Protein AF-A0A4Q3UT88-F1 (afdb_monomer)

Secondary structure (DSSP, 8-state):
------------------PPPP-TT-EEEEE--S--TTS--SEEEEEE-S-HHHHH-TT-----EEE--S---TT-TT-------TT--

Radius of gyration: 18.98 Å; Cα contacts (8 Å, |Δi|>4): 94; chains: 1; bounding box: 35×31×64 Å

pLDDT: mean 82.94, std 18.23, range [38.72, 97.88]

Nearest PDB structures (foldseek):
  9g2a-assembly1_B  TM=8.974E-01  e=1.707E-03  Staphylococcus aureus subsp. aureus N315
  4mzp-assembly3_E  TM=9.027E-01  e=2.516E-03  Staphylococcus aureus subsp. aureus N315
  4mzm-assembly2_C  TM=9.221E-01  e=3.708E-03  Staphylococcus aureus subsp. aureus N315
  1ne8-assembly1_A-2  TM=8.805E-01  e=4.220E-03  Bacillus subtilis
  6l29-assembly1_B  TM=9.775E-01  e=3.476E-03  Mycobacterium tuberculosis

Solvent-accessible surface area (backbone atoms only — not comparable to full-atom values): 6121 Å² total; per-residue (Å²): 137,82,84,81,78,78,78,75,75,76,74,74,82,80,73,83,62,85,66,78,80,62,45,54,75,43,53,45,83,40,74,32,71,86,61,62,90,88,49,73,60,48,80,37,44,25,35,31,70,39,55,48,70,61,49,64,38,90,89,45,96,66,80,52,63,45,82,52,69,100,70,84,57,89,87,40,90,89,55,78,91,75,81,90,55,88,83,69,98

Foldseek 3Di:
DDDDDDPPPPDDPPDPPVPPQDAAQAKDWDAAPPDDDPDDHGTFIWGFHDHSVQSPPPVRPDTDTHTDDPDDDPPDPPDDDDDDDPRRD

Sequence (89 aa):
MLSSPSRRRRRSLCAMRARIPLRRGQIHWVDWAPGRGSEQTGRRPALIIQTDEANAEEGYGLTIVATVSGHGHADVPSHIAVAPSRLNG

Structure (mmCIF, N/CA/C/O backbone):
data_AF-A0A4Q3UT88-F1
#
_entry.id   AF-A0A4Q3UT88-F1
#
loop_
_atom_site.group_PDB
_atom_site.id
_atom_site.type_symbol
_atom_site.label_atom_id
_atom_site.label_alt_id
_atom_site.label_comp_id
_atom_site.label_asym_id
_atom_site.label_entity_id
_atom_site.label_seq_id
_atom_site.pdbx_PDB_ins_code
_atom_site.Cartn_x
_atom_site.Cartn_y
_atom_site.Cartn_z
_atom_site.occupancy
_atom_site.B_iso_or_equiv
_atom_site.auth_seq_id
_atom_site.auth_comp_id
_atom_site.auth_asym_id
_atom_site.auth_atom_id
_atom_site.pdbx_PDB_model_num
ATOM 1 N N . MET A 1 1 ? -6.666 17.902 49.731 1.00 38.72 1 MET A N 1
ATOM 2 C CA . MET A 1 1 ? -7.881 17.212 49.255 1.00 38.72 1 MET A CA 1
ATOM 3 C C . MET A 1 1 ? -8.179 17.686 47.841 1.00 38.72 1 MET A C 1
ATOM 5 O O . MET A 1 1 ? -8.374 18.875 47.653 1.00 38.72 1 ME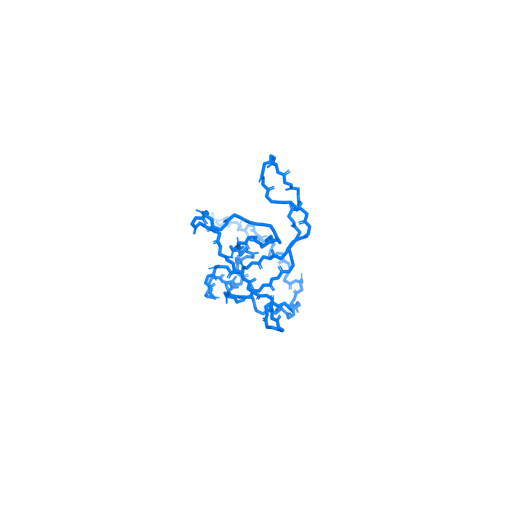T A O 1
ATOM 9 N N . LEU A 1 2 ? -8.157 16.732 46.903 1.00 44.28 2 LEU A N 1
ATOM 10 C CA . LEU A 1 2 ? -8.716 16.744 45.541 1.00 44.28 2 LEU A CA 1
ATOM 11 C C . LEU A 1 2 ? -8.101 17.725 44.525 1.00 44.28 2 LEU A C 1
ATOM 13 O O . LEU A 1 2 ? -8.569 18.835 44.297 1.00 44.28 2 LEU A O 1
ATOM 17 N N . SER A 1 3 ? -7.063 17.224 43.854 1.00 42.28 3 SER A N 1
ATOM 18 C CA . SER A 1 3 ? -6.583 17.679 42.553 1.00 42.28 3 SER A CA 1
ATOM 19 C C . SER A 1 3 ? -7.673 17.515 41.485 1.00 42.28 3 SER A C 1
ATOM 21 O O . SER A 1 3 ? -8.170 16.416 41.242 1.00 42.28 3 SER A O 1
ATOM 23 N N . SER A 1 4 ? -8.028 18.611 40.817 1.00 50.22 4 SER A N 1
ATOM 24 C CA . SER A 1 4 ? -8.884 18.604 39.629 1.00 50.22 4 SER A CA 1
ATOM 25 C C . SER A 1 4 ? -8.148 17.950 38.455 1.00 50.22 4 SER A C 1
ATOM 27 O O . SER A 1 4 ? -7.113 18.479 38.038 1.00 50.22 4 SER A O 1
ATOM 29 N N . PRO A 1 5 ? -8.645 16.856 37.850 1.00 50.91 5 PRO A N 1
ATOM 30 C CA . PRO A 1 5 ? -8.097 16.405 36.588 1.00 50.91 5 PRO A CA 1
ATOM 31 C C . PRO A 1 5 ? -8.611 17.346 35.500 1.00 50.91 5 PRO A C 1
ATOM 33 O O . PRO A 1 5 ? -9.813 17.444 35.235 1.00 50.91 5 PRO A O 1
ATOM 36 N N . SER A 1 6 ? -7.684 18.070 34.876 1.00 51.66 6 SER A N 1
ATOM 37 C CA . SER A 1 6 ? -7.954 18.861 33.686 1.00 51.66 6 SER A CA 1
ATOM 38 C C . SER A 1 6 ? -8.579 17.950 32.628 1.00 51.66 6 SER A C 1
ATOM 40 O O . SER A 1 6 ? -7.987 16.974 32.164 1.00 51.66 6 SER A O 1
ATOM 42 N N . ARG A 1 7 ? -9.835 18.246 32.274 1.00 54.41 7 ARG A N 1
ATOM 43 C CA . ARG A 1 7 ? -10.557 17.613 31.168 1.00 54.41 7 ARG A CA 1
ATOM 44 C C . ARG A 1 7 ? -9.703 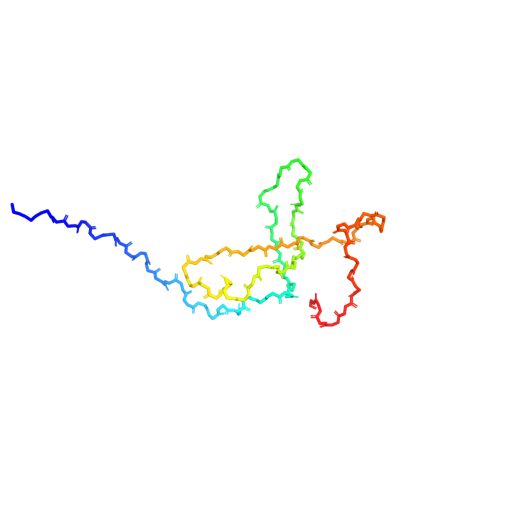17.747 29.909 1.00 54.41 7 ARG A C 1
ATOM 46 O O . ARG A 1 7 ? -9.722 18.791 29.254 1.00 54.41 7 ARG A O 1
ATOM 53 N N . ARG A 1 8 ? -8.979 16.682 29.541 1.00 58.12 8 ARG A N 1
ATOM 54 C CA . ARG A 1 8 ? -8.478 16.506 28.176 1.00 58.12 8 ARG A CA 1
ATOM 55 C C . ARG A 1 8 ? -9.692 16.635 27.271 1.00 58.12 8 ARG A C 1
ATOM 57 O O . ARG A 1 8 ? -10.576 15.779 27.276 1.00 58.12 8 ARG A O 1
ATOM 64 N N . ARG A 1 9 ? -9.757 17.753 26.548 1.00 52.06 9 ARG A N 1
ATOM 65 C CA . ARG A 1 9 ? -10.731 17.998 25.491 1.00 52.06 9 ARG A CA 1
ATOM 66 C C . ARG A 1 9 ? -10.650 16.811 24.537 1.00 52.06 9 ARG A C 1
ATOM 68 O O . ARG A 1 9 ? -9.709 16.719 23.752 1.00 52.06 9 ARG A O 1
ATOM 75 N N . ARG A 1 10 ? -11.616 15.892 24.633 1.00 52.66 10 ARG A N 1
ATOM 76 C CA . ARG A 1 10 ? -11.914 14.936 23.569 1.00 52.66 10 ARG A CA 1
ATOM 77 C C . ARG A 1 10 ? -12.173 15.788 22.334 1.00 52.66 10 ARG A C 1
ATOM 79 O O . ARG A 1 10 ? -13.193 16.473 22.261 1.00 52.66 10 ARG A O 1
ATOM 86 N N . ARG A 1 11 ? -11.190 15.855 21.434 1.00 52.31 11 ARG A N 1
ATOM 87 C CA . ARG A 1 11 ? -11.387 16.467 20.125 1.00 52.31 11 ARG A CA 1
ATOM 88 C C . ARG A 1 11 ? -12.553 15.722 19.483 1.00 52.31 11 ARG A C 1
ATOM 90 O O . ARG A 1 11 ? -12.570 14.497 19.450 1.00 52.31 11 ARG A O 1
ATOM 97 N N . SER A 1 12 ? -13.550 16.512 19.112 1.00 45.50 12 SER A N 1
ATOM 98 C CA . SER A 1 12 ? -14.790 16.106 18.471 1.00 45.50 12 SER A CA 1
ATOM 99 C C . SER A 1 12 ? -14.528 15.083 17.362 1.00 45.50 12 SER A C 1
ATOM 101 O O . SER A 1 12 ? -13.707 15.331 16.481 1.00 45.50 12 SER A O 1
ATOM 103 N N . LEU A 1 13 ? -15.252 13.962 17.411 1.00 50.09 13 LEU A N 1
ATOM 104 C CA . LEU A 1 13 ? -15.325 12.880 16.417 1.00 50.09 13 LEU A CA 1
ATOM 105 C C . LEU A 1 13 ? -16.073 13.328 15.138 1.00 50.09 13 LEU A C 1
ATOM 107 O O . LEU A 1 13 ? -16.837 12.578 14.537 1.00 50.09 13 LEU A O 1
ATOM 111 N N . CYS A 1 14 ? -15.894 14.586 14.740 1.00 41.44 14 CYS A N 1
ATOM 112 C CA . CYS A 1 14 ? -16.355 15.112 13.464 1.00 41.44 14 CYS A CA 1
ATOM 113 C C . CYS A 1 14 ? -15.277 14.724 12.433 1.00 41.44 14 CYS A C 1
ATOM 115 O O . CYS A 1 14 ? -14.167 15.236 12.503 1.00 41.44 14 CYS A O 1
ATOM 117 N N . ALA A 1 15 ? -15.444 13.772 11.518 1.00 47.81 15 ALA A N 1
ATOM 118 C CA . ALA A 1 15 ? -16.650 13.275 10.888 1.00 47.81 15 ALA A CA 1
ATOM 119 C C . ALA A 1 15 ? -16.635 11.744 10.775 1.00 47.81 15 ALA A C 1
ATOM 121 O O . ALA A 1 15 ? -15.695 11.158 10.232 1.00 47.81 15 ALA A O 1
ATOM 122 N N . MET A 1 16 ? -17.739 11.115 11.173 1.00 47.88 16 MET A N 1
ATOM 123 C CA . MET A 1 16 ? -18.130 9.778 10.732 1.00 47.88 16 MET A CA 1
ATOM 124 C C . MET A 1 16 ? -18.505 9.837 9.242 1.00 47.88 16 MET A C 1
ATOM 126 O O . MET A 1 16 ? -19.657 9.685 8.852 1.00 47.88 16 MET A O 1
ATOM 130 N N . ARG A 1 17 ? -17.521 10.108 8.377 1.00 54.12 17 ARG A N 1
ATOM 131 C CA . ARG A 1 17 ? -17.591 9.612 7.004 1.00 54.12 17 ARG A CA 1
ATOM 132 C C . ARG A 1 17 ? -17.632 8.102 7.151 1.00 54.12 17 ARG A C 1
ATOM 134 O O . ARG A 1 17 ? -16.758 7.563 7.826 1.00 54.12 17 ARG A O 1
ATOM 141 N N . ALA A 1 18 ? -18.627 7.447 6.558 1.00 48.25 18 ALA A N 1
ATOM 142 C CA . ALA A 1 18 ? -18.600 6.005 6.371 1.00 48.25 18 ALA A CA 1
ATOM 143 C C . ALA A 1 18 ? -17.283 5.680 5.656 1.00 48.25 18 ALA A C 1
ATOM 145 O O . ALA A 1 18 ? -17.139 5.888 4.451 1.00 48.25 18 ALA A O 1
ATOM 146 N N . ARG A 1 19 ? -16.260 5.323 6.433 1.00 66.06 19 ARG A N 1
ATOM 147 C CA . ARG A 1 19 ? -14.975 4.914 5.898 1.00 66.06 19 ARG A CA 1
ATOM 148 C C . ARG A 1 19 ? -15.261 3.569 5.268 1.00 66.06 19 ARG A C 1
ATOM 150 O O . ARG A 1 19 ? -15.742 2.668 5.950 1.00 66.06 19 ARG A O 1
ATOM 157 N N . ILE A 1 20 ? -15.009 3.457 3.967 1.00 71.56 20 ILE A N 1
ATOM 158 C CA . ILE A 1 20 ? -14.892 2.142 3.347 1.00 71.56 20 ILE A CA 1
ATOM 159 C C . ILE A 1 20 ? -13.911 1.366 4.234 1.00 71.56 20 ILE A C 1
ATOM 161 O O . ILE A 1 20 ? -12.809 1.877 4.466 1.00 71.56 20 ILE A O 1
ATOM 165 N N . PRO A 1 21 ? -14.315 0.219 4.805 1.00 85.12 21 PRO A N 1
ATOM 166 C CA . PRO A 1 21 ? -13.438 -0.526 5.688 1.00 85.12 21 PRO A CA 1
ATOM 167 C C . PRO A 1 21 ? -12.197 -0.932 4.895 1.00 85.12 21 PRO A C 1
ATOM 169 O O . PRO A 1 21 ? -12.304 -1.570 3.844 1.00 85.12 21 PRO A O 1
ATOM 172 N N . LEU A 1 22 ? -11.032 -0.513 5.389 1.00 92.44 22 LEU A N 1
ATOM 173 C CA . LEU A 1 22 ? -9.742 -0.879 4.824 1.00 92.44 22 LEU A CA 1
ATOM 174 C C . LEU A 1 22 ? -9.504 -2.359 5.112 1.00 92.44 22 LEU A C 1
ATOM 176 O O . LEU A 1 22 ? -9.484 -2.768 6.271 1.00 92.44 22 LEU A O 1
ATOM 180 N N . ARG A 1 23 ? -9.349 -3.161 4.059 1.00 94.19 23 ARG A N 1
ATOM 181 C CA . ARG A 1 23 ? -9.117 -4.604 4.179 1.00 94.19 23 ARG A CA 1
ATOM 182 C C . ARG A 1 23 ? -7.815 -5.015 3.523 1.00 94.19 23 ARG A C 1
ATOM 184 O O . ARG A 1 23 ? -7.438 -4.491 2.472 1.00 94.19 23 ARG A O 1
ATOM 191 N N . ARG A 1 24 ? -7.148 -5.993 4.124 1.00 96.31 24 ARG A N 1
ATOM 192 C CA . ARG A 1 24 ? -5.950 -6.631 3.591 1.00 96.31 24 ARG A CA 1
ATOM 193 C C . ARG A 1 24 ? -6.215 -7.152 2.183 1.00 96.31 24 ARG A C 1
ATOM 195 O O . ARG A 1 24 ? -7.251 -7.752 1.914 1.00 96.31 24 ARG A O 1
ATOM 202 N N . GLY A 1 25 ? -5.267 -6.925 1.280 1.00 94.50 25 GLY A N 1
ATOM 203 C CA . GLY A 1 25 ? -5.383 -7.325 -0.123 1.00 94.50 25 GLY A CA 1
ATOM 204 C C . GLY A 1 25 ? -6.051 -6.291 -1.034 1.00 94.50 25 GLY A C 1
ATOM 205 O O . GLY A 1 25 ? -5.947 -6.419 -2.250 1.00 94.50 25 GLY A O 1
ATOM 206 N N . GLN A 1 26 ? -6.688 -5.247 -0.492 1.00 94.12 26 GLN A N 1
ATOM 207 C CA . GLN A 1 26 ? -7.188 -4.145 -1.316 1.00 94.12 26 GLN A CA 1
ATOM 208 C C . GLN A 1 26 ? -6.037 -3.276 -1.834 1.00 94.12 26 GLN A C 1
ATOM 210 O O . GLN A 1 26 ? -5.046 -3.059 -1.132 1.00 94.12 26 GLN A O 1
ATOM 215 N N . ILE A 1 27 ? -6.208 -2.729 -3.039 1.00 93.81 27 ILE A N 1
ATOM 216 C CA . ILE A 1 27 ? -5.301 -1.740 -3.627 1.00 93.81 27 ILE A CA 1
ATOM 217 C C . ILE A 1 27 ? -5.981 -0.373 -3.604 1.00 93.81 27 ILE A C 1
ATOM 219 O O . ILE A 1 27 ? -7.115 -0.229 -4.050 1.00 93.81 27 ILE A O 1
ATOM 223 N N . HIS A 1 28 ? -5.279 0.635 -3.089 1.00 93.12 28 HIS A N 1
ATOM 224 C CA . HIS A 1 28 ? -5.764 2.013 -3.001 1.00 93.12 2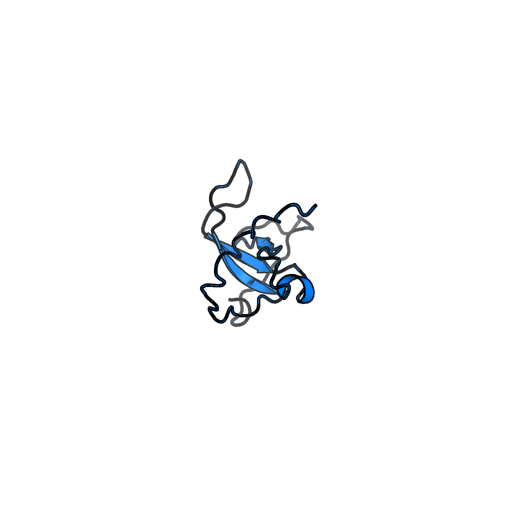8 HIS A CA 1
ATOM 225 C C . HIS A 1 28 ? -4.739 2.987 -3.578 1.00 93.12 28 HIS A C 1
ATOM 227 O O . HIS A 1 28 ? -3.535 2.759 -3.491 1.00 93.12 28 HIS A O 1
ATOM 233 N N . TRP A 1 29 ? -5.201 4.102 -4.143 1.00 94.06 29 TRP A N 1
ATOM 234 C CA . TRP A 1 29 ? -4.314 5.206 -4.519 1.00 94.06 29 TRP A CA 1
ATOM 235 C C . TRP A 1 29 ? -3.812 5.937 -3.273 1.00 94.06 29 TRP A C 1
ATOM 237 O O . TRP A 1 29 ? -4.616 6.405 -2.469 1.00 94.06 29 TRP A O 1
ATOM 247 N N . VAL A 1 30 ? -2.495 6.095 -3.158 1.00 95.62 30 VAL A N 1
ATOM 248 C CA . VAL A 1 30 ? -1.826 6.786 -2.048 1.00 95.62 30 VAL A CA 1
ATOM 249 C C . VAL A 1 30 ? -0.954 7.912 -2.598 1.00 95.62 30 VAL A C 1
ATOM 251 O O . VAL A 1 30 ? -0.368 7.790 -3.676 1.00 95.62 30 VAL A O 1
ATOM 254 N N . ASP A 1 31 ? -0.897 9.024 -1.868 1.00 96.06 31 ASP A N 1
ATOM 255 C CA . ASP A 1 31 ? 0.062 10.101 -2.110 1.00 96.06 31 ASP A CA 1
ATOM 256 C C . ASP A 1 31 ? 1.304 9.881 -1.238 1.00 96.06 31 ASP A C 1
ATOM 258 O O . ASP A 1 31 ? 1.217 9.907 -0.012 1.00 96.06 31 ASP A O 1
ATOM 262 N N . TRP A 1 32 ? 2.447 9.629 -1.876 1.00 95.38 32 TRP A N 1
ATOM 263 C CA . TRP A 1 32 ? 3.728 9.343 -1.224 1.00 95.38 32 TRP A CA 1
ATOM 264 C C . TRP A 1 32 ? 4.608 10.599 -1.091 1.00 95.38 32 TRP A C 1
ATOM 266 O O . TRP A 1 32 ? 5.832 10.531 -1.211 1.00 95.38 32 TRP A O 1
ATOM 276 N N . ALA A 1 33 ? 3.995 11.772 -0.923 1.00 94.06 33 ALA A N 1
ATOM 277 C CA . ALA A 1 33 ? 4.696 13.037 -0.733 1.00 94.06 33 ALA A CA 1
ATOM 278 C C . ALA A 1 33 ? 4.729 13.479 0.747 1.00 94.06 33 ALA A C 1
ATOM 280 O O . ALA A 1 33 ? 3.728 13.340 1.453 1.00 94.06 33 ALA A O 1
ATOM 281 N N . PRO A 1 34 ? 5.833 14.101 1.211 1.00 95.44 34 PRO A N 1
ATOM 282 C CA . PRO A 1 34 ? 7.147 14.171 0.566 1.00 95.44 34 PRO A CA 1
ATOM 283 C C . PRO A 1 34 ? 7.915 12.847 0.729 1.00 95.44 34 PRO A C 1
ATOM 285 O O . PRO A 1 34 ? 7.707 12.135 1.705 1.00 95.44 34 PRO A O 1
ATOM 288 N N . GLY A 1 35 ? 8.849 12.558 -0.177 1.00 93.81 35 GLY A N 1
ATOM 289 C CA . GLY A 1 35 ? 9.796 11.450 -0.005 1.00 93.81 35 GLY A CA 1
ATOM 290 C C . GLY A 1 35 ? 11.239 11.923 0.089 1.00 93.81 35 GLY A C 1
ATOM 291 O O . GLY A 1 35 ? 11.553 13.082 -0.205 1.00 93.81 35 GLY A O 1
ATOM 292 N N . AR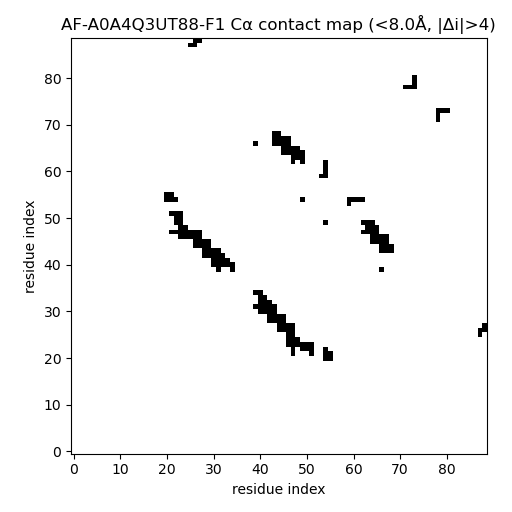G A 1 36 ? 12.125 11.024 0.512 1.00 97.00 36 ARG A N 1
ATOM 293 C CA . ARG A 1 36 ? 13.557 11.287 0.687 1.00 97.00 36 ARG A CA 1
ATOM 294 C C . ARG A 1 36 ? 14.395 10.214 -0.008 1.00 97.00 36 ARG A C 1
ATOM 296 O O . ARG A 1 36 ? 14.139 9.024 0.127 1.00 97.00 36 ARG A O 1
ATOM 303 N N . GLY A 1 37 ? 15.450 10.631 -0.711 1.00 96.19 37 GLY A N 1
ATOM 304 C CA . GLY A 1 37 ? 16.371 9.703 -1.377 1.00 96.19 37 GLY A CA 1
ATOM 305 C C . GLY A 1 37 ? 15.652 8.776 -2.363 1.00 96.19 37 GLY A C 1
ATOM 306 O O . GLY A 1 37 ? 14.951 9.252 -3.251 1.00 96.19 37 GLY A O 1
ATOM 307 N N . SER A 1 38 ? 15.829 7.465 -2.183 1.00 94.38 38 SER A N 1
ATOM 308 C CA . SER A 1 38 ? 15.239 6.414 -3.028 1.00 94.38 38 SER A CA 1
ATOM 309 C C . SER A 1 38 ? 13.897 5.877 -2.509 1.00 94.38 38 SER A C 1
ATOM 311 O O . SER A 1 38 ? 13.449 4.820 -2.957 1.00 94.38 38 SER A O 1
ATOM 313 N N . GLU A 1 39 ? 13.258 6.557 -1.551 1.00 96.25 39 GLU A N 1
ATOM 314 C CA . GLU A 1 39 ? 11.880 6.244 -1.163 1.00 96.25 39 GLU A CA 1
ATOM 315 C C . GLU A 1 39 ? 10.939 6.368 -2.370 1.00 96.25 39 GLU A C 1
ATOM 317 O O . GLU A 1 39 ? 11.140 7.186 -3.271 1.00 96.25 39 GLU A O 1
ATOM 322 N N . GLN A 1 40 ? 9.882 5.557 -2.393 1.00 94.69 40 GLN A N 1
ATOM 323 C CA . GLN A 1 40 ? 8.845 5.708 -3.411 1.00 94.69 40 GLN A CA 1
ATOM 324 C C . GLN A 1 40 ? 8.102 7.026 -3.206 1.00 94.69 40 GLN A C 1
ATOM 326 O O . GLN A 1 40 ? 7.771 7.384 -2.080 1.00 94.6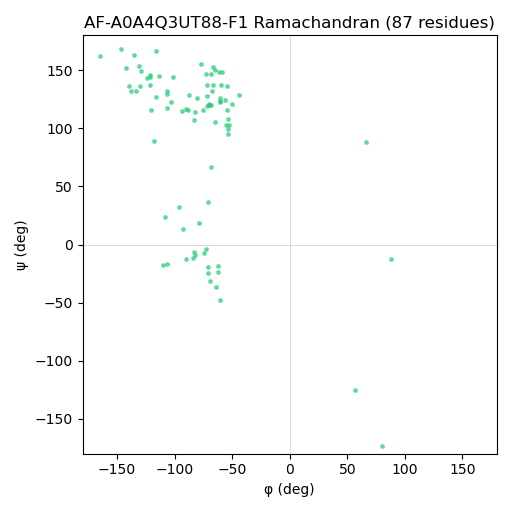9 40 GLN A O 1
ATOM 331 N N . THR A 1 41 ? 7.837 7.740 -4.300 1.00 95.75 41 THR A N 1
ATOM 332 C CA . THR A 1 41 ? 7.271 9.098 -4.274 1.00 95.75 41 THR A CA 1
ATOM 333 C C . THR A 1 41 ? 6.153 9.298 -5.291 1.00 95.75 41 THR A C 1
ATOM 335 O O . THR A 1 41 ? 6.024 8.544 -6.262 1.00 95.75 41 THR A O 1
ATOM 338 N N . GLY A 1 42 ? 5.364 10.357 -5.092 1.00 94.75 42 GLY A N 1
ATOM 339 C CA . GLY A 1 42 ? 4.252 10.739 -5.964 1.00 94.75 42 GLY A CA 1
ATOM 340 C C . GLY A 1 42 ? 2.983 9.925 -5.714 1.00 94.75 42 GLY A C 1
ATOM 341 O O . GLY A 1 42 ? 2.901 9.132 -4.780 1.00 94.75 42 GLY A O 1
ATOM 342 N N . ARG A 1 43 ? 1.967 10.113 -6.560 1.00 95.44 43 ARG A N 1
ATOM 343 C CA . ARG A 1 43 ? 0.695 9.390 -6.441 1.00 95.44 43 ARG A CA 1
ATOM 344 C C . ARG A 1 43 ? 0.807 8.007 -7.083 1.00 95.44 43 ARG A C 1
ATOM 346 O O . ARG A 1 43 ? 0.972 7.912 -8.298 1.00 95.44 43 ARG A O 1
ATOM 353 N N . ARG A 1 44 ? 0.713 6.941 -6.284 1.00 95.31 44 ARG A N 1
ATOM 354 C CA . ARG A 1 44 ? 0.895 5.544 -6.727 1.00 95.31 44 ARG A CA 1
ATOM 355 C C . ARG A 1 44 ? -0.082 4.599 -6.026 1.00 95.31 44 ARG A C 1
ATOM 357 O O . ARG A 1 44 ? -0.486 4.891 -4.897 1.00 95.31 44 ARG A O 1
ATOM 364 N N . PRO A 1 45 ? -0.470 3.482 -6.662 1.00 95.69 45 PRO A N 1
ATOM 365 C CA . PRO A 1 45 ? -1.244 2.456 -5.984 1.00 95.69 45 PRO A CA 1
ATOM 366 C C . PRO A 1 45 ? -0.431 1.818 -4.850 1.00 95.69 45 PRO A C 1
ATOM 368 O O . PRO A 1 45 ? 0.796 1.734 -4.912 1.00 95.69 45 PRO A O 1
ATOM 371 N N . ALA A 1 46 ? -1.126 1.366 -3.813 1.00 96.38 46 ALA A N 1
ATOM 372 C CA . ALA A 1 46 ? -0.552 0.664 -2.678 1.00 96.38 46 ALA A CA 1
ATOM 373 C C . ALA A 1 46 ? -1.465 -0.488 -2.248 1.00 96.38 46 ALA A C 1
ATOM 375 O O . ALA A 1 46 ? -2.682 -0.325 -2.163 1.00 96.38 46 ALA A O 1
ATOM 376 N N . LEU A 1 47 ? -0.866 -1.642 -1.968 1.00 96.44 47 LEU A N 1
ATOM 377 C CA . LEU A 1 47 ? -1.521 -2.836 -1.452 1.00 96.44 47 LEU A CA 1
ATOM 378 C C . LEU A 1 47 ? -1.579 -2.783 0.0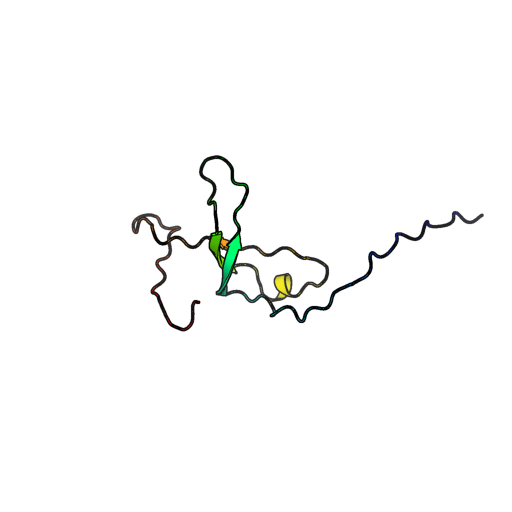75 1.00 96.44 47 LEU A C 1
ATOM 380 O O . LEU A 1 47 ? -0.546 -2.631 0.728 1.00 96.44 47 LEU A O 1
ATOM 384 N N . ILE A 1 48 ? -2.757 -2.980 0.659 1.00 96.94 48 ILE A N 1
ATOM 385 C CA . ILE A 1 48 ? -2.902 -3.125 2.111 1.00 96.94 48 ILE A CA 1
ATOM 386 C C . ILE A 1 48 ? -2.350 -4.482 2.546 1.00 96.94 48 ILE A C 1
ATOM 388 O O . ILE A 1 48 ? -2.869 -5.526 2.143 1.00 96.94 48 ILE A O 1
ATOM 392 N N . ILE A 1 49 ? -1.325 -4.466 3.402 1.00 97.75 49 ILE A N 1
ATOM 393 C CA . ILE A 1 49 ? -0.702 -5.685 3.943 1.00 97.75 49 ILE A CA 1
ATOM 394 C C . ILE A 1 49 ? -0.982 -5.897 5.436 1.00 97.75 49 ILE A C 1
ATOM 396 O O . ILE A 1 49 ? -0.844 -7.028 5.911 1.00 97.75 49 ILE A O 1
ATOM 400 N N . GLN A 1 50 ? -1.411 -4.847 6.147 1.00 97.06 50 GLN A N 1
ATOM 401 C CA . GLN A 1 50 ? -1.885 -4.914 7.533 1.00 97.06 50 GLN A CA 1
ATOM 402 C C . GLN A 1 50 ? -3.119 -5.820 7.669 1.00 97.06 50 GLN A C 1
ATOM 404 O O . GLN A 1 50 ? -3.918 -5.915 6.738 1.00 97.06 50 GLN A O 1
ATOM 409 N N . THR A 1 51 ? -3.270 -6.479 8.821 1.00 96.69 51 THR A N 1
ATOM 410 C CA . THR A 1 51 ? -4.417 -7.345 9.134 1.00 96.69 51 THR A CA 1
ATOM 411 C C . THR A 1 51 ? -5.725 -6.558 9.245 1.00 96.69 51 THR A C 1
ATOM 413 O O . THR A 1 51 ? -5.722 -5.372 9.582 1.00 96.69 51 THR A O 1
ATOM 416 N N . ASP A 1 52 ? -6.852 -7.220 8.967 1.0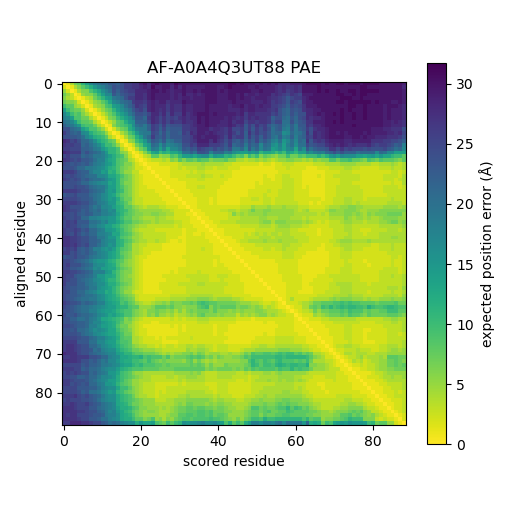0 95.44 52 ASP A N 1
ATOM 417 C CA . ASP A 1 52 ? -8.182 -6.598 9.023 1.00 95.44 52 ASP A CA 1
ATOM 418 C C . ASP A 1 52 ? -8.535 -6.151 10.446 1.00 95.44 52 ASP A C 1
ATOM 420 O O . ASP A 1 52 ? -9.111 -5.080 10.616 1.00 95.44 52 ASP A O 1
ATOM 424 N N . GLU A 1 53 ? -8.131 -6.917 11.464 1.00 94.06 53 GLU A N 1
ATOM 425 C CA . GLU A 1 53 ? -8.347 -6.578 12.872 1.00 94.06 53 GLU A CA 1
ATOM 426 C C . GLU A 1 53 ? -7.664 -5.251 13.216 1.00 94.06 53 GLU A C 1
ATOM 428 O O . GLU A 1 53 ? -8.305 -4.351 13.746 1.00 94.06 53 GLU A O 1
ATOM 433 N N . ALA A 1 54 ? -6.398 -5.076 12.820 1.00 93.38 54 ALA A N 1
ATOM 434 C CA . ALA A 1 54 ? -5.658 -3.841 13.071 1.00 93.38 54 ALA A CA 1
ATOM 435 C C . ALA A 1 54 ? -6.191 -2.652 12.251 1.00 93.38 54 ALA A C 1
ATOM 437 O O . ALA A 1 54 ? -6.136 -1.515 12.709 1.00 93.38 54 ALA A O 1
ATOM 438 N N . ASN A 1 55 ? -6.725 -2.893 11.049 1.00 93.62 55 ASN A N 1
ATOM 439 C CA . ASN A 1 55 ? -7.379 -1.853 10.246 1.00 93.62 55 ASN A CA 1
ATOM 440 C C . ASN A 1 55 ? -8.730 -1.402 10.827 1.00 93.62 55 ASN A C 1
ATOM 442 O O . ASN A 1 55 ? -9.174 -0.290 10.533 1.00 93.62 55 ASN A O 1
ATOM 446 N N . ALA A 1 56 ? -9.394 -2.258 11.607 1.00 91.56 56 ALA A N 1
ATOM 447 C CA . ALA A 1 56 ? -10.682 -1.969 12.231 1.00 91.56 56 ALA A CA 1
ATOM 448 C C . ALA A 1 56 ? -10.558 -1.198 13.559 1.00 91.56 56 ALA A C 1
ATOM 450 O O . ALA A 1 56 ? -11.561 -0.690 14.058 1.00 91.56 56 ALA A O 1
ATOM 451 N N . GLU A 1 57 ? -9.351 -1.077 14.118 1.00 90.50 57 GLU A N 1
ATOM 452 C CA . GLU A 1 57 ? -9.105 -0.379 15.381 1.00 90.50 57 GLU A CA 1
ATOM 453 C C . GLU A 1 57 ? -9.403 1.127 15.271 1.00 90.50 57 GLU A C 1
ATOM 455 O O . GLU A 1 57 ? -8.622 1.914 14.733 1.00 90.50 57 GLU A O 1
ATOM 460 N N . GLU A 1 58 ? -10.525 1.566 15.848 1.00 82.94 58 GLU A N 1
ATOM 461 C CA . GLU A 1 58 ? -11.026 2.948 15.743 1.00 82.94 58 GLU A CA 1
ATOM 462 C C . GLU A 1 58 ? -10.075 4.007 16.342 1.00 82.94 58 GLU A C 1
ATOM 464 O O . GLU A 1 58 ? -10.167 5.196 16.020 1.00 82.94 58 GLU A O 1
ATOM 469 N N . GLY A 1 59 ? -9.134 3.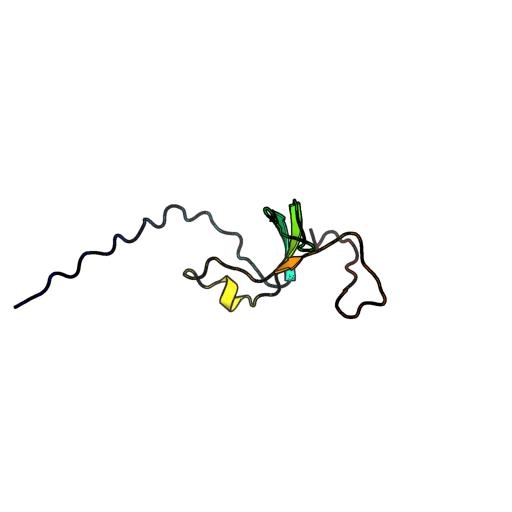586 17.195 1.00 85.31 59 GLY A N 1
ATOM 470 C CA . GLY A 1 59 ? -8.097 4.439 17.783 1.00 85.31 59 GLY A CA 1
ATOM 471 C C . GLY A 1 59 ? -6.800 4.531 16.974 1.00 85.31 59 GLY A C 1
ATOM 472 O O . GLY A 1 59 ? -5.971 5.397 17.265 1.00 85.31 59 GLY A O 1
ATOM 473 N N . TYR A 1 60 ? -6.611 3.669 15.971 1.00 81.38 60 TYR A N 1
ATOM 474 C CA . TYR A 1 60 ? -5.357 3.531 15.235 1.00 81.38 60 TYR A CA 1
ATOM 475 C C . TYR A 1 60 ? -5.556 3.871 13.755 1.00 81.38 60 TYR A C 1
ATOM 477 O O . TYR A 1 60 ? -5.862 3.036 12.916 1.00 81.38 60 TYR A O 1
ATOM 485 N N . GLY A 1 61 ? -5.383 5.151 13.416 1.00 83.38 61 GLY A N 1
ATOM 486 C CA . GLY A 1 61 ? -5.622 5.673 12.064 1.00 83.38 61 GLY A CA 1
ATOM 487 C C . GLY A 1 61 ? -4.510 5.406 11.042 1.00 83.38 61 GLY A C 1
ATOM 488 O O . GLY A 1 61 ? -4.440 6.137 10.055 1.00 83.38 61 GLY A O 1
ATOM 489 N N . LEU A 1 62 ? -3.621 4.442 11.297 1.00 92.50 62 LEU A N 1
ATOM 490 C CA . LEU A 1 62 ? -2.492 4.102 10.431 1.00 92.50 62 LEU A CA 1
ATOM 491 C C . LEU A 1 62 ? -2.670 2.697 9.848 1.00 92.50 62 LEU A C 1
ATOM 493 O O . LEU A 1 62 ? -3.162 1.786 10.513 1.00 92.50 62 LEU A O 1
ATOM 497 N N . THR A 1 63 ? -2.217 2.522 8.610 1.00 95.62 63 THR A N 1
ATOM 498 C CA . THR A 1 63 ? -2.285 1.250 7.888 1.00 95.62 63 THR A CA 1
ATOM 499 C C . THR A 1 63 ? -0.945 0.966 7.231 1.00 95.62 63 THR A C 1
ATOM 501 O O . THR A 1 63 ? -0.387 1.829 6.554 1.00 95.62 63 THR A O 1
ATOM 504 N N . ILE A 1 64 ? -0.441 -0.255 7.399 1.00 97.69 64 ILE A N 1
ATOM 505 C CA . ILE A 1 64 ? 0.763 -0.716 6.707 1.00 97.69 64 ILE A CA 1
ATOM 506 C C . ILE A 1 64 ? 0.401 -1.144 5.282 1.00 97.69 64 ILE A C 1
ATOM 508 O O . ILE A 1 64 ? -0.470 -1.997 5.061 1.00 97.69 64 ILE A O 1
ATOM 512 N N . VAL A 1 65 ? 1.112 -0.570 4.315 1.00 97.88 65 VAL A N 1
ATOM 513 C CA . VAL A 1 65 ? 0.918 -0.808 2.885 1.00 97.88 65 VAL A CA 1
ATOM 514 C C . VAL A 1 65 ? 2.241 -1.121 2.186 1.00 97.88 65 VAL A C 1
ATOM 516 O O . VAL A 1 65 ? 3.302 -0.675 2.620 1.00 97.88 65 VAL A O 1
ATOM 519 N N . ALA A 1 66 ? 2.170 -1.858 1.079 1.00 97.38 66 ALA A N 1
ATOM 520 C CA . ALA A 1 66 ? 3.264 -2.035 0.130 1.00 97.38 66 ALA A CA 1
ATOM 521 C C . ALA A 1 66 ? 2.971 -1.228 -1.140 1.00 97.38 66 ALA A C 1
ATOM 523 O O . ALA A 1 66 ? 1.868 -1.277 -1.678 1.00 97.38 66 ALA A O 1
ATOM 524 N N . THR A 1 67 ? 3.947 -0.468 -1.623 1.00 96.38 67 THR A N 1
ATOM 525 C CA . THR A 1 67 ? 3.812 0.319 -2.858 1.00 96.38 67 THR A CA 1
ATOM 526 C C . THR A 1 67 ? 3.717 -0.577 -4.097 1.00 96.38 67 THR A C 1
ATOM 528 O O . THR A 1 67 ? 4.324 -1.647 -4.149 1.00 96.38 67 THR A O 1
ATOM 531 N N . VAL A 1 68 ? 2.964 -0.142 -5.106 1.00 95.25 68 VAL A N 1
ATOM 532 C CA . VAL A 1 68 ? 2.845 -0.823 -6.398 1.00 95.25 68 VAL A CA 1
ATOM 533 C C . VAL A 1 68 ? 3.418 0.083 -7.488 1.00 95.25 68 VAL A C 1
ATOM 535 O O . VAL A 1 68 ? 3.041 1.248 -7.630 1.00 95.25 68 VAL A O 1
ATOM 538 N N . SER A 1 69 ? 4.341 -0.469 -8.276 1.00 91.88 69 SER A N 1
ATOM 539 C CA . SER A 1 69 ? 5.023 0.210 -9.381 1.00 91.88 69 SER A CA 1
ATOM 540 C C . SER A 1 69 ? 4.781 -0.535 -10.692 1.00 91.88 69 SER A C 1
ATOM 542 O O . SER A 1 69 ? 4.718 -1.760 -10.711 1.00 91.88 69 SER A O 1
ATOM 544 N N . GLY A 1 70 ? 4.684 0.207 -11.799 1.00 90.69 70 GLY A N 1
ATOM 545 C CA . GLY A 1 70 ? 4.636 -0.373 -13.148 1.00 90.69 70 GLY A CA 1
ATOM 546 C C . GLY A 1 70 ? 5.988 -0.901 -13.648 1.00 90.69 70 GLY A C 1
ATOM 547 O O . GLY A 1 70 ? 6.043 -1.515 -14.706 1.00 90.69 70 GLY A O 1
ATOM 548 N N . HIS A 1 71 ? 7.069 -0.658 -12.903 1.00 86.69 71 HIS A N 1
ATOM 549 C CA . HIS A 1 71 ? 8.416 -1.136 -13.212 1.00 86.69 71 HIS A CA 1
ATOM 550 C C . HIS A 1 71 ? 8.931 -1.994 -12.059 1.00 86.69 71 HIS A C 1
ATOM 552 O O . HIS A 1 71 ? 8.787 -1.610 -10.895 1.00 86.69 71 HIS A O 1
ATOM 558 N N . GLY A 1 72 ? 9.567 -3.115 -12.392 1.00 84.19 72 GLY A N 1
ATOM 559 C CA . GLY A 1 72 ? 10.195 -4.020 -11.441 1.00 84.19 72 GLY A CA 1
ATOM 560 C C . GLY A 1 72 ? 11.142 -4.996 -12.137 1.00 84.19 72 GLY A C 1
ATOM 561 O O . GLY A 1 72 ? 11.081 -5.194 -13.348 1.00 84.19 72 GLY A O 1
ATOM 562 N N . HIS A 1 73 ? 12.019 -5.589 -11.340 1.00 86.69 73 HIS A N 1
ATOM 563 C CA . HIS A 1 73 ? 12.988 -6.608 -11.740 1.00 86.69 73 HIS A CA 1
ATOM 564 C C . HIS A 1 73 ? 12.497 -7.986 -11.291 1.00 86.69 73 HIS A C 1
ATOM 566 O O . HIS A 1 73 ? 12.224 -8.162 -10.104 1.00 86.69 73 HIS A O 1
ATOM 572 N N . ALA A 1 74 ? 12.344 -8.930 -12.224 1.00 86.06 74 ALA A N 1
ATOM 573 C CA . ALA A 1 74 ? 11.786 -10.261 -11.952 1.00 86.06 74 ALA A CA 1
ATOM 574 C C . ALA A 1 74 ? 12.726 -11.163 -11.131 1.00 86.06 74 ALA A C 1
ATOM 576 O O . ALA A 1 74 ? 12.286 -12.133 -10.525 1.00 86.06 74 ALA A O 1
ATOM 577 N N . ASP A 1 75 ? 14.014 -10.836 -11.111 1.00 93.31 75 ASP A N 1
ATOM 578 C CA . ASP A 1 75 ? 15.069 -11.509 -10.356 1.00 93.31 75 ASP A CA 1
ATOM 579 C C . ASP A 1 75 ? 15.144 -11.068 -8.886 1.00 93.31 75 ASP A C 1
ATOM 581 O O . ASP A 1 75 ? 15.841 -11.695 -8.091 1.00 93.31 75 ASP A O 1
ATOM 585 N N . VAL A 1 76 ? 14.406 -10.024 -8.493 1.00 94.25 76 VAL A N 1
ATOM 586 C CA . VAL A 1 76 ? 14.372 -9.536 -7.110 1.00 94.25 76 VAL A CA 1
ATOM 587 C C . VAL A 1 76 ? 13.277 -10.275 -6.326 1.00 94.25 76 VAL A C 1
ATOM 589 O O . VAL A 1 76 ? 12.098 -10.072 -6.611 1.00 94.25 76 VAL A O 1
ATOM 592 N N . PRO A 1 77 ? 13.606 -11.070 -5.285 1.00 94.31 77 PRO A N 1
ATOM 593 C CA . PRO A 1 77 ? 12.620 -11.910 -4.589 1.00 94.31 77 PRO A CA 1
ATOM 594 C C . PRO A 1 77 ? 11.485 -11.148 -3.892 1.00 94.31 77 PRO A C 1
ATOM 596 O O . PRO A 1 77 ? 10.422 -11.708 -3.640 1.00 94.31 77 PRO A O 1
ATOM 599 N N . SER A 1 78 ? 11.702 -9.875 -3.552 1.00 92.94 78 SER A N 1
ATOM 600 C CA . SER A 1 78 ? 10.686 -9.011 -2.941 1.00 92.94 78 SER A CA 1
ATOM 601 C C . SER A 1 78 ? 9.738 -8.370 -3.959 1.00 92.94 78 SER A C 1
ATOM 603 O O . SER A 1 78 ? 8.766 -7.725 -3.561 1.00 92.94 78 SER A O 1
ATOM 605 N N . HIS A 1 79 ? 9.991 -8.529 -5.261 1.00 94.75 79 HIS A N 1
ATOM 606 C CA . HIS A 1 79 ? 9.098 -8.058 -6.308 1.00 94.75 79 HIS A CA 1
ATOM 607 C C . HIS A 1 79 ? 8.096 -9.144 -6.675 1.00 94.75 79 HIS A C 1
ATOM 609 O O . HIS A 1 79 ? 8.444 -10.198 -7.199 1.00 94.75 79 HIS A O 1
ATOM 615 N N . ILE A 1 80 ? 6.822 -8.850 -6.441 1.00 93.62 80 ILE A N 1
ATOM 616 C CA . ILE A 1 80 ? 5.720 -9.725 -6.822 1.00 93.62 80 ILE A CA 1
ATOM 617 C C . ILE A 1 80 ? 5.008 -9.095 -8.013 1.00 93.62 80 ILE A C 1
ATOM 619 O O . ILE A 1 80 ? 4.464 -7.995 -7.913 1.00 93.62 80 ILE A O 1
ATOM 623 N N . ALA A 1 81 ? 5.021 -9.792 -9.148 1.00 92.94 81 ALA A N 1
ATOM 624 C CA . ALA A 1 81 ? 4.279 -9.364 -10.322 1.00 92.94 81 ALA A CA 1
ATOM 625 C C . ALA A 1 81 ? 2.770 -9.473 -10.060 1.00 92.94 81 ALA A C 1
ATOM 627 O O . ALA A 1 81 ? 2.277 -10.503 -9.599 1.00 92.94 81 ALA A O 1
ATOM 628 N N . VAL A 1 82 ? 2.031 -8.416 -10.393 1.00 90.38 82 VAL A N 1
ATOM 629 C CA . VAL A 1 82 ? 0.569 -8.381 -10.298 1.00 90.38 82 VAL A CA 1
ATOM 630 C C . VAL A 1 82 ? 0.010 -8.113 -11.688 1.00 90.38 82 VAL A C 1
ATOM 632 O O . VAL A 1 82 ? 0.253 -7.056 -12.269 1.00 90.38 82 VAL A O 1
ATOM 635 N N . ALA A 1 83 ? -0.735 -9.075 -12.234 1.00 89.62 83 ALA A N 1
ATOM 636 C CA . ALA A 1 83 ? -1.395 -8.911 -13.523 1.00 89.62 83 ALA A CA 1
ATOM 637 C C . ALA A 1 83 ? -2.586 -7.939 -13.399 1.00 89.62 83 ALA A C 1
ATOM 639 O O . ALA A 1 83 ? -3.352 -8.045 -12.436 1.00 89.62 83 ALA A O 1
ATOM 640 N N . PRO A 1 84 ? -2.793 -7.013 -14.350 1.00 87.56 84 PRO A N 1
ATOM 641 C CA . PRO A 1 84 ? -3.973 -6.154 -14.355 1.00 87.56 84 PRO A CA 1
ATOM 642 C C . PRO A 1 84 ? -5.267 -6.972 -14.431 1.00 87.56 84 PRO A C 1
ATOM 644 O O . PRO A 1 84 ? -5.374 -7.921 -15.207 1.00 87.56 84 PRO A O 1
ATOM 647 N N . SER A 1 85 ? -6.272 -6.590 -13.649 1.00 88.56 85 SER A N 1
A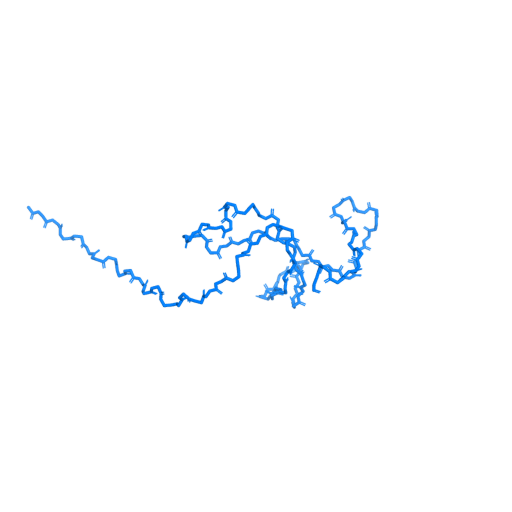TOM 648 C CA . SER A 1 85 ? -7.604 -7.195 -13.667 1.00 88.56 85 SER A CA 1
ATOM 649 C C . SER A 1 85 ? -8.664 -6.139 -13.354 1.00 88.56 85 SER A C 1
ATOM 651 O O . SER A 1 85 ? -8.354 -5.059 -12.869 1.00 88.56 85 SER A O 1
ATOM 653 N N . ARG A 1 86 ? -9.943 -6.463 -13.561 1.00 86.94 86 ARG A N 1
ATOM 654 C CA . ARG A 1 86 ? -11.046 -5.595 -13.105 1.00 86.94 86 ARG A CA 1
ATOM 655 C C . ARG A 1 86 ? -11.252 -5.616 -11.581 1.00 86.94 86 ARG A C 1
ATOM 657 O O . ARG A 1 86 ? -12.149 -4.942 -11.096 1.00 86.94 86 ARG A O 1
ATOM 664 N N . LEU A 1 87 ? -10.501 -6.442 -10.847 1.00 83.81 87 LEU A N 1
ATOM 665 C CA . LEU A 1 87 ? -10.687 -6.684 -9.412 1.00 83.81 87 LEU A CA 1
ATOM 666 C C . LEU A 1 87 ? -9.611 -6.028 -8.536 1.00 83.81 87 LEU A C 1
ATOM 668 O O . LEU A 1 87 ? -9.804 -5.925 -7.329 1.00 83.81 87 LEU A O 1
ATOM 672 N N . ASN A 1 88 ? -8.479 -5.615 -9.110 1.00 78.19 88 ASN A N 1
ATOM 673 C CA . ASN A 1 88 ? -7.329 -5.071 -8.377 1.00 78.19 88 ASN A CA 1
ATOM 674 C C . ASN A 1 88 ? -7.146 -3.554 -8.564 1.00 78.19 88 ASN A C 1
ATOM 676 O O . ASN A 1 88 ? -6.048 -3.034 -8.368 1.00 78.19 88 ASN A O 1
ATOM 680 N N . GLY A 1 89 ? -8.233 -2.858 -8.905 1.00 64.62 89 GLY A N 1
ATOM 681 C CA . GLY A 1 89 ? -8.310 -1.408 -9.076 1.00 64.62 89 GLY A CA 1
ATOM 682 C C . GLY A 1 89 ? -9.626 -0.998 -9.711 1.00 64.62 89 GLY A C 1
ATOM 683 O O . GLY A 1 89 ? -9.844 -1.400 -10.874 1.00 64.62 89 GLY A O 1
#

Mean predicted aligned error: 10.14 Å